Protein AF-A0A970CK53-F1 (afdb_monomer_lite)

Structure (mmCIF, N/CA/C/O backbone):
data_AF-A0A970CK53-F1
#
_entry.id   AF-A0A970CK53-F1
#
loop_
_atom_site.group_PDB
_atom_site.id
_atom_site.type_symbol
_atom_site.label_atom_id
_atom_site.label_alt_id
_atom_site.label_comp_id
_atom_site.label_asym_id
_atom_site.label_entity_id
_atom_site.label_seq_id
_atom_site.pdbx_PDB_ins_code
_atom_site.Cartn_x
_atom_site.Cartn_y
_atom_site.Cartn_z
_atom_site.occupancy
_atom_site.B_iso_or_equiv
_atom_site.auth_seq_id
_atom_site.auth_comp_id
_atom_site.auth_asym_id
_atom_site.auth_atom_id
_atom_site.pdbx_PDB_model_num
ATOM 1 N N . PRO A 1 1 ? -3.062 9.066 3.313 1.00 73.69 1 PRO A N 1
ATOM 2 C CA . PRO A 1 1 ? -3.119 8.650 1.894 1.00 73.69 1 PRO A CA 1
ATOM 3 C C . PRO A 1 1 ? -1.728 8.181 1.478 1.00 73.69 1 PRO A C 1
ATOM 5 O O . PRO A 1 1 ? -0.740 8.755 1.941 1.00 73.69 1 PRO A O 1
ATOM 8 N N . LEU A 1 2 ? -1.652 7.118 0.686 1.00 84.25 2 LEU A N 1
ATOM 9 C CA . LEU A 1 2 ? -0.399 6.754 0.038 1.00 84.25 2 LEU A CA 1
ATOM 10 C C . LEU A 1 2 ? -0.110 7.768 -1.069 1.00 84.25 2 LEU A C 1
ATOM 12 O O . LEU A 1 2 ? -1.026 8.275 -1.703 1.00 84.25 2 LEU A O 1
ATOM 16 N N . GLU A 1 3 ? 1.160 8.109 -1.263 1.00 88.00 3 GLU A N 1
ATOM 17 C CA . GLU A 1 3 ? 1.565 9.083 -2.274 1.00 88.00 3 GLU A CA 1
ATOM 18 C C . GLU A 1 3 ? 2.805 8.577 -3.004 1.00 88.00 3 GLU A C 1
ATOM 20 O O . GLU A 1 3 ? 3.804 8.211 -2.377 1.00 88.00 3 GLU A O 1
ATOM 25 N N . VAL A 1 4 ? 2.755 8.595 -4.336 1.00 92.00 4 VAL A N 1
ATOM 26 C CA . VAL A 1 4 ? 3.903 8.252 -5.179 1.00 92.00 4 VAL A CA 1
ATOM 27 C C . VAL A 1 4 ? 5.094 9.154 -4.843 1.00 92.00 4 VAL A C 1
ATOM 29 O O . VAL A 1 4 ? 4.966 10.368 -4.692 1.00 92.00 4 VAL A O 1
ATOM 32 N N . GLY A 1 5 ? 6.270 8.546 -4.720 1.00 92.25 5 GLY A N 1
ATOM 33 C CA . GLY A 1 5 ? 7.517 9.205 -4.342 1.00 92.25 5 GLY A CA 1
ATOM 34 C C . GLY A 1 5 ? 7.745 9.305 -2.834 1.00 92.25 5 GLY A C 1
ATOM 35 O O . GLY A 1 5 ? 8.853 9.650 -2.427 1.00 92.25 5 GLY A O 1
ATOM 36 N N . ARG A 1 6 ? 6.757 8.970 -1.993 1.00 93.44 6 ARG A N 1
ATOM 37 C CA . ARG A 1 6 ? 6.958 8.861 -0.543 1.00 93.44 6 ARG A CA 1
ATOM 38 C C . ARG A 1 6 ? 7.303 7.437 -0.133 1.00 93.44 6 ARG A C 1
ATOM 40 O O . ARG A 1 6 ? 6.900 6.467 -0.771 1.00 93.44 6 ARG A O 1
ATOM 47 N N . VAL A 1 7 ? 8.049 7.317 0.960 1.00 93.88 7 VAL A N 1
ATOM 48 C CA . VAL A 1 7 ? 8.337 6.022 1.583 1.00 93.88 7 VAL A CA 1
ATOM 49 C C . VAL A 1 7 ? 7.059 5.479 2.213 1.00 93.88 7 VAL A C 1
ATOM 51 O O . VAL A 1 7 ? 6.329 6.219 2.876 1.00 93.88 7 VAL A O 1
ATOM 54 N N . PHE A 1 8 ? 6.790 4.193 1.993 1.00 92.50 8 PHE A N 1
ATOM 55 C CA . PHE A 1 8 ? 5.669 3.504 2.613 1.00 92.50 8 PHE A CA 1
ATOM 56 C C . PHE A 1 8 ? 5.772 3.579 4.148 1.00 92.50 8 PHE A C 1
ATOM 58 O O . PHE A 1 8 ? 6.874 3.390 4.677 1.00 92.50 8 PHE A O 1
ATOM 65 N N . PRO A 1 9 ? 4.669 3.840 4.874 1.00 90.88 9 PRO A N 1
ATOM 66 C CA . PRO A 1 9 ? 4.728 4.031 6.319 1.00 90.88 9 PRO A CA 1
ATOM 67 C C . PRO A 1 9 ? 5.285 2.795 7.036 1.00 90.88 9 PRO A C 1
ATOM 69 O O . PRO A 1 9 ? 4.881 1.658 6.771 1.00 90.88 9 PRO A O 1
ATOM 72 N N . SER A 1 10 ? 6.250 3.014 7.930 1.00 90.50 10 SER A N 1
ATOM 73 C CA . SER A 1 10 ? 7.032 1.932 8.530 1.00 90.50 10 SER A CA 1
ATOM 74 C C . SER A 1 10 ? 6.208 1.062 9.484 1.00 90.50 10 SER A C 1
ATOM 76 O O . SER A 1 10 ? 6.468 -0.133 9.621 1.00 90.50 10 SER A O 1
ATOM 78 N N . GLU A 1 11 ? 5.182 1.642 10.100 1.00 89.56 11 GLU A N 1
ATOM 79 C CA . GLU A 1 11 ? 4.240 0.988 11.005 1.00 89.56 11 GLU A CA 1
ATOM 80 C C . GLU A 1 11 ? 3.346 -0.056 10.320 1.00 89.56 11 GLU A C 1
ATOM 82 O O . GLU A 1 11 ? 2.748 -0.883 11.005 1.00 89.56 11 GLU A O 1
ATOM 87 N N . PHE A 1 12 ? 3.273 -0.040 8.984 1.00 88.75 12 PHE A N 1
ATOM 88 C CA . PHE A 1 12 ? 2.495 -0.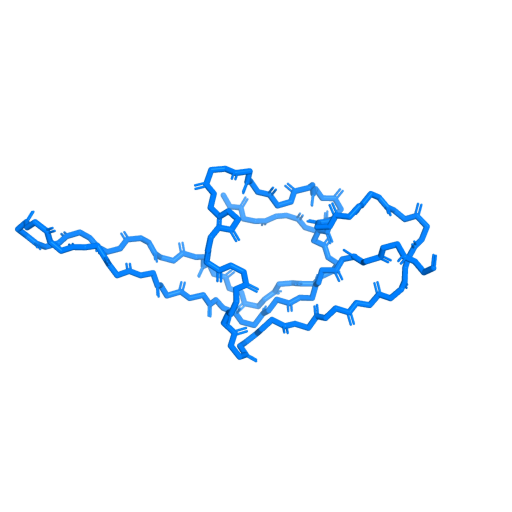994 8.196 1.00 88.75 12 PHE A CA 1
ATOM 89 C C . PHE A 1 12 ? 3.371 -1.942 7.375 1.00 88.75 12 PHE A C 1
ATOM 91 O O . PHE A 1 12 ? 2.842 -2.696 6.572 1.00 88.75 12 PHE A O 1
ATOM 98 N N . LEU A 1 13 ? 4.700 -1.967 7.546 1.00 89.38 13 LEU A N 1
ATOM 99 C CA . LEU A 1 13 ? 5.567 -2.822 6.714 1.00 89.38 13 LEU A CA 1
ATOM 100 C C . LEU A 1 13 ? 5.234 -4.317 6.806 1.00 89.38 13 LEU A C 1
ATOM 102 O O . LEU A 1 13 ? 5.519 -5.057 5.867 1.00 89.38 13 LEU A O 1
ATOM 106 N N . HIS A 1 14 ? 4.614 -4.771 7.898 1.00 89.00 14 HIS A N 1
ATOM 107 C CA . HIS A 1 14 ? 4.163 -6.158 8.051 1.00 89.00 14 HIS A CA 1
ATOM 108 C C . HIS A 1 14 ? 3.088 -6.562 7.039 1.00 89.00 14 HIS A C 1
ATOM 110 O O . HIS A 1 14 ? 2.962 -7.749 6.752 1.00 89.00 14 HIS A O 1
ATOM 116 N N . VAL A 1 15 ? 2.347 -5.599 6.478 1.00 87.75 15 VAL A N 1
ATOM 117 C CA . VAL A 1 15 ? 1.339 -5.852 5.436 1.00 87.75 15 VAL A CA 1
ATOM 118 C C . VAL A 1 15 ? 1.971 -6.013 4.055 1.00 87.75 15 VAL A C 1
ATOM 120 O O . VAL A 1 15 ? 1.283 -6.371 3.107 1.00 87.75 15 VAL A O 1
ATOM 123 N N . LEU A 1 16 ? 3.285 -5.771 3.916 1.00 87.69 16 LEU A N 1
ATOM 124 C CA . LEU A 1 16 ? 3.940 -5.769 2.610 1.00 87.69 16 LEU A CA 1
ATOM 125 C C . LEU A 1 16 ? 4.225 -7.158 2.011 1.00 87.69 16 LEU A C 1
ATOM 127 O O . LEU A 1 16 ? 4.858 -7.254 0.960 1.00 87.69 16 LEU A O 1
ATOM 131 N N . ASN A 1 17 ? 3.773 -8.217 2.678 1.00 81.62 17 ASN A N 1
ATOM 132 C CA . ASN A 1 17 ? 3.896 -9.602 2.222 1.00 81.62 17 ASN A CA 1
ATOM 133 C C . ASN A 1 17 ? 2.669 -10.068 1.414 1.00 81.62 17 ASN A C 1
ATOM 135 O O . ASN A 1 17 ? 2.509 -11.265 1.198 1.00 81.62 17 ASN A O 1
ATOM 139 N N . ASP A 1 18 ? 1.794 -9.137 1.030 1.00 79.94 18 ASP A N 1
ATOM 140 C CA . ASP A 1 18 ? 0.579 -9.395 0.258 1.00 79.94 18 ASP A CA 1
ATOM 141 C C . AS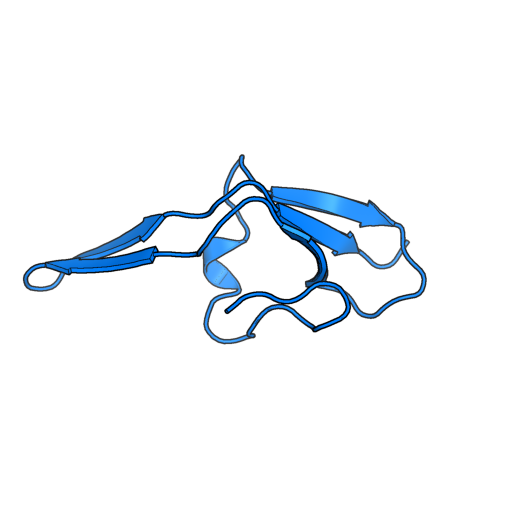P A 1 18 ? 0.887 -9.623 -1.235 1.00 79.94 18 ASP A C 1
ATOM 143 O O . ASP A 1 18 ? 1.771 -8.975 -1.809 1.00 79.94 18 ASP A O 1
ATOM 147 N N . ASP A 1 19 ? 0.128 -10.512 -1.880 1.00 85.62 19 ASP A N 1
ATOM 148 C CA . ASP A 1 19 ? 0.253 -10.843 -3.306 1.00 85.62 19 ASP A CA 1
ATOM 149 C C . ASP A 1 19 ? -0.028 -9.634 -4.220 1.00 85.62 19 ASP A C 1
ATO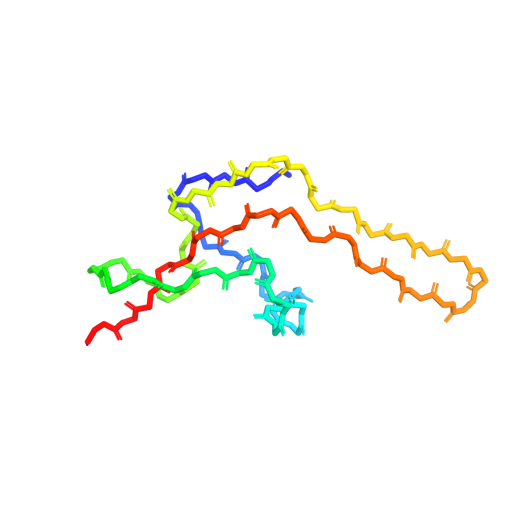M 151 O O . ASP A 1 19 ? 0.408 -9.595 -5.376 1.00 85.62 19 ASP A O 1
ATOM 155 N N . ASN A 1 20 ? -0.716 -8.610 -3.704 1.00 87.62 20 ASN A N 1
ATOM 156 C CA . ASN A 1 20 ? -1.010 -7.372 -4.426 1.00 87.62 20 ASN A CA 1
ATOM 157 C C . ASN A 1 20 ? 0.196 -6.420 -4.554 1.00 87.62 20 ASN A C 1
ATOM 159 O O . ASN A 1 20 ? 0.084 -5.354 -5.170 1.00 87.62 20 ASN A O 1
ATOM 163 N N . ILE A 1 21 ? 1.363 -6.782 -4.008 1.00 91.38 21 ILE A N 1
ATOM 164 C CA . ILE A 1 21 ? 2.544 -5.917 -3.973 1.00 91.38 21 ILE A CA 1
ATOM 165 C C . ILE A 1 21 ? 3.599 -6.382 -4.966 1.00 91.38 21 ILE A C 1
ATOM 167 O O . ILE A 1 21 ? 4.086 -7.510 -4.948 1.00 91.38 21 ILE A O 1
ATOM 171 N N . LYS A 1 22 ? 4.038 -5.448 -5.806 1.00 94.00 22 LYS A N 1
ATOM 172 C CA . LYS A 1 22 ? 5.135 -5.642 -6.751 1.00 94.00 22 LYS A CA 1
ATOM 173 C C . LYS A 1 22 ? 6.364 -4.874 -6.296 1.00 94.00 22 LYS A C 1
ATOM 175 O O . LYS A 1 22 ? 6.278 -3.728 -5.856 1.00 94.00 22 LYS A O 1
ATOM 180 N N . ARG A 1 23 ? 7.533 -5.488 -6.455 1.00 93.69 23 ARG A N 1
ATOM 181 C CA . ARG A 1 23 ? 8.830 -4.840 -6.239 1.00 93.69 23 ARG A CA 1
ATOM 182 C C . ARG A 1 23 ? 9.468 -4.477 -7.569 1.00 93.69 23 ARG A C 1
ATOM 184 O O . ARG A 1 23 ? 9.372 -5.228 -8.540 1.00 93.69 23 ARG A O 1
ATOM 191 N N . ARG A 1 24 ? 10.110 -3.313 -7.624 1.00 94.62 24 ARG A N 1
ATOM 192 C CA . ARG A 1 24 ? 10.844 -2.857 -8.805 1.00 94.62 24 ARG A CA 1
ATOM 193 C C . ARG A 1 24 ? 12.167 -2.231 -8.394 1.00 94.62 24 ARG A C 1
ATOM 195 O O . ARG A 1 24 ? 12.189 -1.328 -7.558 1.00 94.62 24 ARG A O 1
ATOM 202 N N . ALA A 1 25 ? 13.241 -2.671 -9.047 1.00 93.56 25 ALA A N 1
ATOM 203 C CA . ALA A 1 25 ? 14.561 -2.075 -8.893 1.00 93.56 25 ALA A CA 1
ATOM 204 C C . ALA A 1 25 ? 14.503 -0.567 -9.178 1.00 93.56 25 ALA A C 1
ATOM 206 O O . ALA A 1 25 ? 13.973 -0.135 -10.209 1.00 93.56 25 ALA A O 1
ATOM 207 N N . SER A 1 26 ? 15.026 0.228 -8.251 1.00 92.75 26 SER A N 1
ATOM 208 C CA . SER A 1 26 ? 15.031 1.687 -8.331 1.00 92.75 26 SER A CA 1
ATOM 209 C C . SER A 1 26 ? 16.247 2.265 -7.607 1.00 92.75 26 SER A C 1
ATOM 211 O O . SER A 1 26 ? 16.808 1.634 -6.714 1.00 92.75 26 SER A O 1
ATOM 213 N N . SER A 1 27 ? 16.644 3.485 -7.978 1.00 92.94 27 SER A N 1
ATOM 214 C CA . SER A 1 27 ? 17.645 4.269 -7.242 1.00 92.94 27 SER A CA 1
ATOM 215 C C . SER A 1 27 ? 17.069 4.969 -6.005 1.00 92.94 27 SER A C 1
ATOM 217 O O . SER A 1 27 ? 17.814 5.620 -5.276 1.00 92.94 27 SER A O 1
ATOM 219 N N . LEU A 1 28 ? 15.750 4.900 -5.807 1.00 93.00 28 LEU A N 1
ATOM 220 C CA . LEU A 1 28 ? 15.062 5.446 -4.639 1.00 93.00 28 LEU A CA 1
ATOM 221 C C . LEU A 1 28 ? 15.247 4.546 -3.413 1.00 93.00 28 LEU A C 1
ATOM 223 O O . LEU A 1 28 ? 15.667 3.391 -3.515 1.00 93.00 28 LEU A O 1
ATOM 227 N N . ASP A 1 29 ? 14.888 5.076 -2.247 1.00 93.50 29 ASP A N 1
ATOM 228 C CA . ASP A 1 29 ? 14.902 4.305 -1.010 1.00 93.50 29 ASP A CA 1
ATOM 229 C C . ASP A 1 29 ? 13.950 3.106 -1.090 1.00 93.50 29 ASP A C 1
ATOM 231 O O . ASP A 1 29 ? 12.897 3.152 -1.738 1.00 93.50 29 ASP A O 1
ATOM 235 N N . SER A 1 30 ? 14.313 2.018 -0.409 1.00 93.06 30 SER A N 1
ATOM 236 C CA . SER A 1 30 ? 13.475 0.820 -0.353 1.00 93.06 30 SER A CA 1
ATOM 237 C C . SER A 1 30 ? 12.097 1.159 0.215 1.00 93.06 30 SER A C 1
ATOM 239 O O . SER A 1 30 ? 11.979 1.945 1.152 1.00 93.06 30 SER A O 1
ATOM 241 N N . ASN A 1 31 ? 11.060 0.524 -0.326 1.00 93.44 31 ASN A N 1
ATOM 242 C CA . ASN A 1 31 ? 9.656 0.783 0.001 1.00 93.44 31 ASN A CA 1
ATOM 243 C C . ASN A 1 31 ? 9.149 2.175 -0.415 1.00 93.44 31 ASN A C 1
ATOM 245 O O . ASN A 1 31 ? 8.068 2.571 0.011 1.00 93.44 31 ASN A O 1
ATOM 249 N N . THR A 1 32 ? 9.870 2.921 -1.257 1.00 95.12 32 THR A N 1
ATOM 250 C CA . THR A 1 32 ? 9.289 4.111 -1.897 1.00 95.12 32 THR A CA 1
ATOM 251 C C . THR A 1 32 ? 8.135 3.699 -2.804 1.00 95.12 32 THR A C 1
ATOM 253 O O . THR A 1 32 ? 8.289 2.797 -3.627 1.00 95.12 32 THR A O 1
ATOM 256 N N . ILE A 1 33 ? 6.985 4.351 -2.659 1.00 94.31 33 ILE A N 1
ATOM 257 C CA . ILE A 1 33 ? 5.784 4.097 -3.454 1.00 94.31 33 ILE A CA 1
ATOM 258 C C . ILE A 1 33 ? 6.047 4.592 -4.873 1.00 94.31 33 ILE A C 1
ATOM 260 O O . ILE A 1 33 ? 6.269 5.779 -5.100 1.00 94.31 33 ILE A O 1
ATOM 264 N N . LEU A 1 34 ? 6.062 3.673 -5.831 1.00 94.25 34 LEU A N 1
ATOM 265 C CA . LEU A 1 34 ? 6.255 3.979 -7.249 1.00 94.25 34 LEU A CA 1
ATOM 266 C C . LEU A 1 34 ? 4.922 4.105 -7.982 1.00 94.25 34 LEU A C 1
ATOM 268 O O . LEU A 1 34 ? 4.821 4.876 -8.931 1.00 94.25 34 LEU A O 1
ATOM 272 N N . HIS A 1 35 ? 3.929 3.327 -7.553 1.00 93.31 35 HIS A N 1
ATOM 273 C CA . HIS A 1 35 ? 2.574 3.324 -8.093 1.0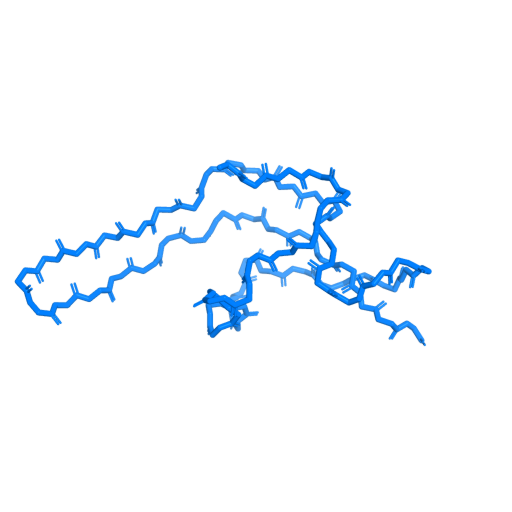0 93.31 35 HIS A CA 1
ATOM 274 C C . HIS A 1 35 ? 1.610 2.775 -7.043 1.00 93.31 35 HIS A C 1
ATOM 276 O O . HIS A 1 35 ? 1.963 1.831 -6.330 1.00 93.31 35 HIS A O 1
ATOM 282 N N . GLU A 1 36 ? 0.416 3.348 -6.978 1.00 88.75 36 GLU A N 1
ATOM 283 C CA . GLU A 1 36 ? -0.695 2.885 -6.147 1.00 88.75 36 GLU A CA 1
ATOM 284 C C . GLU A 1 36 ? -2.002 2.955 -6.944 1.00 88.75 36 GLU A C 1
ATOM 286 O O . GLU A 1 36 ? -2.148 3.817 -7.814 1.00 88.75 36 GLU A O 1
ATOM 291 N N . GLU A 1 37 ? -2.907 2.007 -6.689 1.00 86.50 37 GLU A N 1
ATOM 292 C CA . GLU A 1 37 ? -4.259 1.989 -7.259 1.00 86.50 37 GLU A CA 1
ATOM 293 C C . GLU A 1 37 ? -5.321 1.885 -6.158 1.00 86.50 37 GLU A C 1
ATOM 295 O O . GLU A 1 37 ? -5.998 0.865 -6.019 1.00 86.50 37 GLU A O 1
ATOM 300 N N . GLY A 1 38 ? -5.473 2.951 -5.374 1.00 83.88 38 GLY A N 1
ATOM 301 C CA . GLY A 1 38 ? -6.503 3.097 -4.350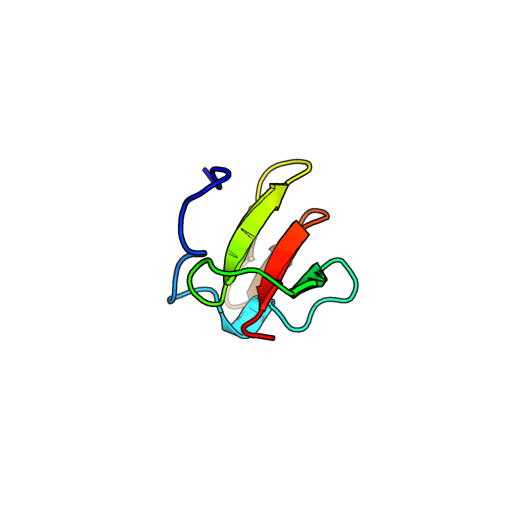 1.00 83.88 38 GLY A CA 1
ATOM 302 C C . GLY A 1 38 ? -5.948 3.301 -2.940 1.00 83.88 38 GLY A C 1
ATOM 303 O O . GLY A 1 38 ? -4.758 3.495 -2.708 1.00 83.88 38 GLY A O 1
ATOM 304 N N . ASP A 1 39 ? -6.842 3.241 -1.959 1.00 85.44 39 ASP A N 1
ATOM 305 C CA . ASP A 1 39 ? -6.498 3.463 -0.557 1.00 85.44 39 ASP A CA 1
ATOM 306 C C . ASP A 1 39 ? -6.214 2.150 0.186 1.00 85.44 39 ASP A C 1
ATOM 308 O O . ASP A 1 39 ? -6.792 1.107 -0.113 1.00 85.44 39 ASP A O 1
ATOM 312 N N . ILE A 1 40 ? -5.350 2.215 1.206 1.00 85.12 40 ILE A N 1
ATOM 313 C CA . ILE A 1 40 ? -5.253 1.151 2.214 1.00 85.12 40 ILE A CA 1
ATOM 314 C C . ILE A 1 40 ? -6.383 1.324 3.217 1.00 85.12 40 ILE A C 1
ATOM 316 O O . ILE A 1 40 ? -6.504 2.384 3.841 1.00 85.12 40 ILE A O 1
ATOM 320 N N . PHE A 1 41 ? -7.125 0.247 3.459 1.00 87.31 41 PHE A N 1
ATOM 321 C CA . PHE A 1 41 ? -8.098 0.196 4.541 1.00 87.31 41 PHE A CA 1
ATOM 322 C C . PHE A 1 41 ? -7.559 -0.624 5.710 1.00 87.31 41 PHE A C 1
ATOM 324 O O . PHE A 1 41 ? -7.101 -1.756 5.555 1.00 87.31 41 PHE A O 1
ATOM 331 N N . VAL A 1 42 ? -7.638 -0.039 6.905 1.00 89.81 42 VAL A N 1
ATOM 332 C CA . VAL A 1 42 ? -7.407 -0.736 8.173 1.00 89.81 42 VAL A CA 1
ATOM 333 C C . VAL A 1 42 ? -8.767 -0.937 8.822 1.00 89.81 42 VAL A C 1
ATOM 335 O O . VAL A 1 42 ? -9.414 0.028 9.232 1.00 89.81 42 VAL A O 1
ATOM 338 N N . ILE A 1 43 ? -9.218 -2.184 8.878 1.00 90.69 43 ILE A N 1
ATOM 339 C CA . ILE A 1 43 ? -10.545 -2.552 9.361 1.00 90.69 43 ILE A CA 1
ATOM 340 C C . ILE A 1 43 ? -10.377 -3.237 10.713 1.00 90.69 43 ILE A C 1
ATOM 342 O O . ILE A 1 43 ? -9.820 -4.331 10.800 1.00 90.69 43 ILE A O 1
ATOM 346 N N . THR A 1 44 ? -10.877 -2.599 11.769 1.00 92.88 44 THR A N 1
ATOM 347 C CA . THR A 1 44 ? -10.830 -3.137 13.134 1.00 92.88 44 THR A CA 1
ATOM 348 C C . THR A 1 44 ? -12.236 -3.512 13.585 1.00 92.88 44 THR A C 1
ATOM 350 O O . THR A 1 44 ? -13.113 -2.651 13.641 1.00 92.88 44 THR A O 1
ATOM 353 N N . VAL A 1 45 ? -12.452 -4.786 13.920 1.00 91.56 45 VAL A N 1
ATOM 354 C CA . VAL A 1 45 ? -13.725 -5.297 14.456 1.00 91.56 45 VAL A CA 1
ATOM 355 C C . VAL A 1 45 ? -13.438 -6.149 15.684 1.00 91.56 45 VAL A C 1
ATOM 357 O O . VAL A 1 45 ? -12.689 -7.126 15.613 1.00 91.56 45 VAL A O 1
ATOM 360 N N . ASP A 1 46 ? -14.032 -5.767 16.813 1.00 91.44 46 ASP A N 1
ATOM 361 C CA . ASP A 1 46 ? -13.708 -6.286 18.142 1.00 91.44 46 ASP A CA 1
ATOM 362 C C . ASP A 1 46 ? -12.192 -6.220 18.418 1.00 91.44 46 ASP A C 1
ATOM 364 O O . ASP A 1 46 ? -11.643 -5.133 18.589 1.00 91.44 46 ASP A O 1
ATOM 368 N N . ASN A 1 47 ? -11.513 -7.374 18.410 1.00 90.81 47 ASN A N 1
ATOM 369 C CA . ASN A 1 47 ? -10.066 -7.524 18.613 1.00 90.81 47 ASN A CA 1
ATOM 370 C C . ASN A 1 47 ? -9.324 -7.993 17.348 1.00 90.81 47 ASN A C 1
ATOM 372 O O . ASN A 1 47 ? -8.153 -8.364 17.423 1.00 90.81 47 ASN A O 1
ATOM 376 N N . ASN A 1 48 ? -10.001 -8.023 16.200 1.00 91.19 48 ASN A N 1
ATOM 377 C CA . ASN A 1 48 ? -9.415 -8.427 14.930 1.00 91.19 48 ASN A CA 1
ATOM 378 C C . ASN A 1 48 ? -9.085 -7.193 14.096 1.00 91.19 48 ASN A C 1
ATOM 380 O O . ASN A 1 48 ? -9.900 -6.276 13.980 1.00 91.19 48 ASN A O 1
ATOM 384 N N . VAL A 1 49 ? -7.900 -7.202 13.489 1.00 90.94 49 VAL A N 1
ATOM 385 C CA . VAL A 1 49 ? -7.475 -6.193 12.519 1.00 90.94 49 VAL A CA 1
ATOM 386 C C . VAL A 1 49 ? -7.271 -6.889 11.184 1.00 90.94 49 VAL A C 1
ATOM 388 O O . VAL A 1 49 ? -6.519 -7.859 11.094 1.00 90.94 49 VAL A O 1
ATOM 391 N N . VAL A 1 50 ? -7.950 -6.390 10.159 1.00 90.56 50 VAL A N 1
ATOM 392 C CA . VAL A 1 50 ? -7.801 -6.820 8.771 1.00 90.56 50 VAL A CA 1
ATOM 393 C C .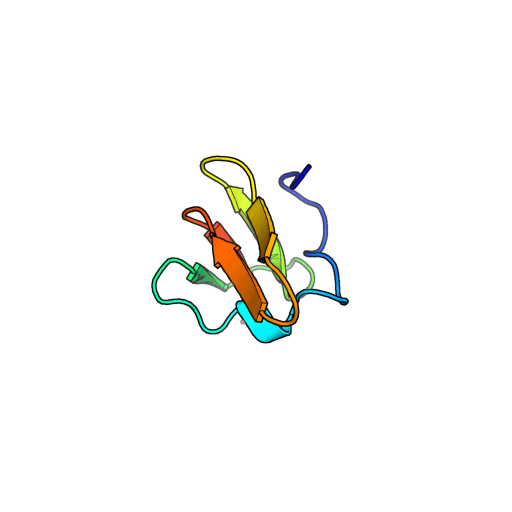 VAL A 1 50 ? -7.286 -5.635 7.968 1.00 90.56 50 VAL A C 1
ATOM 395 O O . VAL A 1 50 ? -7.747 -4.507 8.142 1.00 90.56 50 VAL A O 1
ATOM 398 N N . TYR A 1 51 ? -6.317 -5.899 7.101 1.00 89.94 51 TYR A N 1
ATOM 399 C CA . TYR A 1 51 ? -5.764 -4.914 6.185 1.00 89.94 51 TYR A CA 1
ATOM 400 C C . TYR A 1 51 ? -6.227 -5.256 4.777 1.00 89.94 51 TYR A C 1
ATOM 402 O O . TYR A 1 51 ? -6.078 -6.396 4.344 1.00 89.94 51 TYR A O 1
ATOM 410 N N . GLU A 1 52 ? -6.774 -4.275 4.073 1.00 89.81 52 GLU A N 1
ATOM 411 C CA . GLU A 1 52 ? -7.055 -4.381 2.646 1.00 89.81 52 GLU A CA 1
ATOM 412 C C . GLU A 1 52 ? -6.034 -3.523 1.907 1.00 89.81 52 GLU A C 1
ATOM 414 O O . GLU A 1 52 ? -5.990 -2.299 2.076 1.00 89.81 52 GLU A O 1
ATOM 419 N N . ILE A 1 53 ? -5.156 -4.193 1.160 1.00 89.50 53 ILE A N 1
ATOM 420 C CA . ILE A 1 53 ? -4.034 -3.566 0.468 1.00 89.50 53 ILE A CA 1
ATOM 421 C C . ILE A 1 53 ? -4.378 -3.450 -1.021 1.00 89.50 53 ILE A C 1
ATOM 423 O O . ILE A 1 53 ? -4.612 -4.479 -1.665 1.00 89.50 53 ILE A O 1
ATOM 427 N N . PRO A 1 54 ? -4.403 -2.227 -1.586 1.00 88.50 54 PRO A N 1
ATOM 428 C CA . PRO A 1 54 ? -4.599 -2.046 -3.013 1.00 88.50 54 PRO A CA 1
ATOM 429 C C . PRO A 1 54 ? -3.370 -2.558 -3.777 1.00 88.50 54 PRO A C 1
ATOM 431 O O . PRO A 1 54 ? -2.309 -2.780 -3.186 1.00 88.50 54 PRO A O 1
ATOM 434 N N . PRO A 1 55 ? -3.454 -2.713 -5.105 1.00 90.75 55 PRO A N 1
ATOM 435 C CA . PRO A 1 55 ? -2.274 -2.955 -5.918 1.00 90.75 55 PRO A CA 1
ATOM 436 C C . PRO A 1 55 ? -1.214 -1.868 -5.688 1.00 90.75 55 PRO A C 1
ATOM 438 O O . PRO A 1 55 ? -1.467 -0.676 -5.873 1.00 90.75 55 PRO A O 1
ATOM 441 N N . LEU A 1 56 ? -0.010 -2.283 -5.291 1.00 92.81 56 LEU A N 1
ATOM 442 C CA . LEU A 1 56 ? 1.099 -1.378 -4.987 1.00 92.81 56 LEU A CA 1
ATOM 443 C C . LEU A 1 56 ? 2.358 -1.797 -5.728 1.00 92.81 56 LEU A C 1
ATOM 445 O O . LEU A 1 56 ? 2.688 -2.977 -5.824 1.00 92.81 56 LEU A O 1
ATOM 449 N N . THR A 1 57 ? 3.111 -0.816 -6.217 1.00 94.62 57 THR A N 1
ATOM 450 C CA . THR A 1 57 ? 4.482 -1.037 -6.682 1.00 94.62 57 THR A CA 1
ATOM 451 C C . THR A 1 57 ? 5.442 -0.258 -5.805 1.00 94.62 57 THR A C 1
ATOM 453 O O . THR A 1 57 ? 5.344 0.963 -5.701 1.00 94.62 57 THR A O 1
ATOM 456 N N . LEU A 1 58 ? 6.395 -0.962 -5.202 1.00 94.94 58 LEU A N 1
ATOM 457 C CA . LEU A 1 58 ? 7.390 -0.391 -4.306 1.00 94.94 58 LEU A CA 1
ATOM 458 C C . LEU A 1 58 ? 8.798 -0.502 -4.885 1.00 94.94 58 LEU A C 1
ATOM 460 O O . LEU A 1 58 ? 9.152 -1.483 -5.545 1.00 94.94 58 LEU A O 1
ATOM 464 N N . ALA A 1 59 ? 9.617 0.499 -4.585 1.00 96.06 59 ALA A N 1
ATOM 465 C CA . ALA A 1 59 ? 11.040 0.470 -4.853 1.00 96.06 59 ALA A CA 1
ATOM 466 C C . ALA A 1 59 ? 11.723 -0.624 -4.025 1.00 96.06 59 ALA A C 1
ATOM 468 O O . ALA A 1 59 ? 11.464 -0.794 -2.829 1.00 96.06 59 ALA A O 1
ATOM 469 N N . GLU A 1 60 ? 12.637 -1.331 -4.667 1.00 93.06 60 GLU A N 1
ATOM 470 C CA . GLU A 1 60 ? 13.602 -2.220 -4.040 1.00 93.06 60 GLU A CA 1
ATOM 471 C C . GLU A 1 60 ? 14.996 -1.785 -4.487 1.00 93.06 60 GLU A C 1
ATOM 473 O O . GLU A 1 60 ? 15.185 -1.376 -5.639 1.00 93.06 60 GLU A O 1
ATOM 478 N N . LYS A 1 61 ? 15.965 -1.828 -3.567 1.00 82.62 61 LYS A N 1
ATOM 479 C CA . LYS A 1 61 ? 17.359 -1.590 -3.940 1.00 82.62 61 LYS A CA 1
ATOM 480 C C . LYS A 1 61 ? 17.799 -2.725 -4.861 1.00 82.62 61 LYS A C 1
ATOM 482 O O . LYS A 1 61 ? 17.756 -3.882 -4.453 1.00 82.62 61 LYS A O 1
ATOM 487 N N . GLY A 1 62 ? 18.159 -2.361 -6.090 1.00 61.59 62 GLY A N 1
ATOM 488 C CA . GLY A 1 62 ? 18.769 -3.278 -7.055 1.00 61.59 62 GLY A CA 1
ATOM 489 C C . GLY A 1 62 ? 20.185 -3.681 -6.676 1.00 61.59 62 GLY A C 1
ATOM 490 O O . GLY A 1 62 ? 20.793 -2.999 -5.816 1.00 61.59 62 GLY A O 1
#

Sequence (62 aa):
PLEVGRVFPSEFLHVLNDDNIKRRASSLDSNTILHEEGDIFVITVDNNVVYEIPPLTLAEKG

Radius of gyration: 12.05 Å; chains: 1; bounding box: 32×20×28 Å

pLDDT: mean 89.72, std 5.44, range [61.59, 96.06]

Secondary structure (DSSP, 8-state):
---TTSBPPGGGGGGGGSTTEEEEEESSPTTBEEEE-SPPEEEEETTEEEEEPPPEEEEEE-

Foldseek 3Di:
DQDAQDADDPVCVVVQVDPLEAEDEDPDDWRHWHDFDDDWDWDDDDHDTDIDGGRTYTYDHD